Protein AF-A0A382PCG0-F1 (afdb_monomer_lite)

Foldseek 3Di:
DDQQDAQFDWDWDDDPNDIDTDRCCVQDDPVVVVCVVPVVPRDPSNVVSVVSNVVVCCVVCVVCVVVVVVVVVVVVD

pLDDT: mean 93.73, std 3.7, range [70.12, 97.5]

Structure (mmCIF, N/CA/C/O backbone):
data_AF-A0A382PCG0-F1
#
_entry.id   AF-A0A382PCG0-F1
#
loop_
_atom_site.group_PDB
_atom_site.id
_atom_site.type_symbol
_atom_site.label_atom_id
_atom_site.label_alt_id
_atom_site.label_comp_id
_atom_site.label_asym_id
_atom_site.label_entity_id
_atom_site.label_seq_id
_atom_site.pdbx_PDB_ins_code
_atom_site.Cartn_x
_atom_site.Cartn_y
_atom_site.Cartn_z
_atom_site.occupancy
_atom_site.B_iso_or_equiv
_atom_site.auth_seq_id
_atom_site.auth_comp_id
_atom_site.auth_asym_id
_atom_site.auth_atom_id
_atom_site.pdbx_PDB_model_num
ATOM 1 N N . MET A 1 1 ? -17.262 7.600 -2.666 1.00 83.00 1 MET A N 1
ATOM 2 C CA . MET A 1 1 ? -15.915 8.096 -3.042 1.00 83.00 1 MET A CA 1
ATOM 3 C C . MET A 1 1 ? -15.454 7.333 -4.281 1.00 83.00 1 MET A C 1
ATOM 5 O O . MET A 1 1 ? -15.858 6.186 -4.420 1.00 83.00 1 MET A O 1
ATOM 9 N N . LYS A 1 2 ? -14.704 7.941 -5.211 1.00 85.12 2 LYS A N 1
ATOM 10 C CA . LYS A 1 2 ? -14.196 7.209 -6.387 1.00 85.12 2 LYS A CA 1
ATOM 11 C C . LYS A 1 2 ? -13.076 6.263 -5.943 1.00 85.12 2 LYS A C 1
ATOM 13 O O . LYS A 1 2 ? -12.271 6.660 -5.108 1.00 85.12 2 LYS A O 1
ATOM 18 N N . ILE A 1 3 ? -13.052 5.048 -6.489 1.00 91.75 3 ILE A N 1
ATOM 19 C CA . ILE A 1 3 ? -11.976 4.080 -6.247 1.00 91.75 3 ILE A CA 1
ATOM 20 C C . ILE A 1 3 ? -10.682 4.673 -6.827 1.00 91.75 3 ILE A C 1
ATOM 22 O O . ILE A 1 3 ? -10.696 5.048 -8.010 1.00 91.75 3 ILE A O 1
ATOM 26 N N . PRO A 1 4 ? -9.605 4.815 -6.036 1.00 94.06 4 PRO A N 1
ATOM 27 C CA . PRO A 1 4 ? -8.317 5.258 -6.551 1.00 94.06 4 PRO A CA 1
ATOM 28 C C . PRO A 1 4 ? -7.833 4.316 -7.654 1.00 94.06 4 PRO A C 1
ATOM 30 O O . PRO A 1 4 ? -8.194 3.142 -7.718 1.00 94.06 4 PRO A O 1
ATOM 33 N N . GLN A 1 5 ? -7.082 4.852 -8.610 1.00 93.00 5 GLN A N 1
ATOM 34 C CA . GLN A 1 5 ? -6.586 4.081 -9.747 1.00 93.00 5 GLN A CA 1
ATOM 35 C C . GLN A 1 5 ? -5.116 4.397 -9.947 1.00 93.00 5 GLN A C 1
ATOM 37 O O . GLN A 1 5 ? -4.736 5.560 -10.094 1.00 93.00 5 GLN A O 1
ATOM 42 N N . LEU A 1 6 ? -4.299 3.351 -9.971 1.00 93.56 6 LEU A N 1
ATOM 43 C CA . LEU A 1 6 ? -2.878 3.472 -10.230 1.00 93.56 6 LEU A CA 1
ATOM 44 C C . LEU A 1 6 ? -2.610 3.457 -11.739 1.00 93.56 6 LEU A C 1
ATOM 46 O O . LEU A 1 6 ? -3.236 2.713 -12.494 1.00 93.56 6 LEU A O 1
ATOM 50 N N . GLU A 1 7 ? -1.655 4.276 -12.176 1.00 92.44 7 GLU A N 1
ATOM 51 C CA . GLU A 1 7 ? -1.184 4.303 -13.562 1.00 92.44 7 GLU A CA 1
ATOM 52 C C . GLU A 1 7 ? -0.651 2.919 -13.970 1.00 92.44 7 GLU A C 1
ATOM 54 O O . GLU A 1 7 ? 0.266 2.386 -13.340 1.00 92.44 7 GLU A O 1
ATOM 59 N N . LYS A 1 8 ? -1.218 2.346 -15.034 1.00 93.81 8 LYS A N 1
ATOM 60 C CA . LYS A 1 8 ? -0.705 1.117 -15.641 1.00 93.81 8 LYS A CA 1
ATOM 61 C C . LYS A 1 8 ? 0.553 1.429 -16.439 1.00 93.81 8 LYS A C 1
ATOM 63 O O . LYS A 1 8 ? 0.523 2.298 -17.312 1.00 93.81 8 LYS A O 1
ATOM 68 N N . LYS A 1 9 ? 1.636 0.712 -16.158 1.00 92.56 9 LYS A N 1
ATOM 69 C CA . LYS A 1 9 ? 2.850 0.708 -16.976 1.00 92.56 9 LYS A CA 1
ATOM 70 C C . LYS A 1 9 ? 3.291 -0.729 -17.169 1.00 92.56 9 LYS A C 1
ATOM 72 O O . LYS A 1 9 ? 3.858 -1.327 -16.263 1.00 92.56 9 LYS A O 1
ATOM 77 N N . SER A 1 10 ? 3.008 -1.247 -18.350 1.00 93.00 10 SER A N 1
ATOM 78 C CA . SER A 1 10 ? 3.281 -2.627 -18.709 1.00 93.00 10 SER A CA 1
ATOM 79 C C . SER A 1 10 ? 4.782 -2.887 -18.790 1.00 93.00 10 SER A C 1
ATOM 81 O O . SER A 1 10 ? 5.497 -2.264 -19.579 1.00 93.00 10 SER A O 1
ATOM 83 N N . GLU A 1 11 ? 5.259 -3.813 -17.965 1.00 92.88 11 GLU A N 1
ATOM 84 C CA . GLU A 1 11 ? 6.621 -4.333 -17.998 1.00 92.88 11 GLU A CA 1
ATOM 85 C C . GLU A 1 11 ? 6.583 -5.832 -18.303 1.00 92.88 11 GLU A C 1
ATOM 87 O O . GLU A 1 11 ? 5.905 -6.602 -17.622 1.00 92.88 11 GLU A O 1
ATOM 92 N N . LEU A 1 12 ? 7.323 -6.269 -19.325 1.00 94.06 12 LEU A N 1
ATOM 93 C CA . LEU A 1 12 ? 7.452 -7.688 -19.640 1.00 94.06 12 LEU A CA 1
ATOM 94 C C . LEU A 1 12 ? 8.569 -8.297 -18.792 1.00 94.06 12 LEU A C 1
ATOM 96 O O . LEU A 1 12 ? 9.746 -7.981 -18.973 1.00 94.06 12 LEU A O 1
ATOM 100 N N . LYS A 1 13 ? 8.209 -9.211 -17.896 1.00 91.75 13 LYS A N 1
ATOM 101 C CA . LYS A 1 13 ? 9.161 -9.981 -17.091 1.00 91.75 13 LYS A CA 1
ATOM 102 C C . LYS A 1 13 ? 9.317 -11.374 -17.674 1.00 91.75 13 LYS A C 1
ATOM 104 O O . LYS A 1 13 ? 8.382 -11.927 -18.242 1.00 91.75 13 LYS A O 1
ATOM 109 N N . THR A 1 14 ? 10.516 -11.939 -17.556 1.00 94.00 14 THR A N 1
ATOM 110 C CA . THR A 1 14 ? 10.802 -13.309 -17.996 1.00 94.00 14 THR A CA 1
ATOM 111 C C . THR A 1 14 ? 11.618 -14.035 -16.938 1.00 94.00 14 THR A C 1
ATOM 113 O O . THR A 1 14 ? 12.645 -13.531 -16.488 1.00 94.00 14 THR A O 1
ATOM 116 N N . CYS A 1 15 ? 11.178 -15.228 -16.550 1.00 93.94 15 CYS A N 1
ATOM 117 C CA . CYS A 1 15 ? 11.887 -16.101 -15.622 1.00 93.94 15 CYS A CA 1
ATOM 118 C C . CYS A 1 15 ? 11.691 -17.556 -16.050 1.00 93.94 15 CYS A C 1
ATOM 120 O O . CYS A 1 15 ? 10.574 -17.953 -16.366 1.00 93.94 15 CYS A O 1
ATOM 122 N N . HIS A 1 16 ? 12.770 -18.345 -16.092 1.00 94.12 16 HIS A N 1
ATOM 123 C CA . HIS A 1 16 ? 12.732 -19.756 -16.506 1.00 94.12 16 HIS A CA 1
ATOM 124 C C . HIS A 1 16 ? 11.943 -20.004 -17.809 1.00 94.12 16 HIS A C 1
ATOM 126 O O . HIS A 1 16 ? 11.104 -20.896 -17.874 1.00 94.12 16 HIS A O 1
ATOM 132 N N . ASN A 1 17 ? 12.196 -19.186 -18.841 1.00 94.19 17 ASN A N 1
ATOM 133 C CA . ASN A 1 17 ? 11.531 -19.248 -20.154 1.00 94.19 17 ASN A CA 1
ATOM 134 C C . ASN A 1 17 ? 10.010 -18.984 -20.137 1.00 94.19 17 ASN A C 1
ATOM 136 O O . ASN A 1 17 ? 9.357 -19.155 -21.164 1.00 94.19 17 ASN A O 1
ATOM 140 N N . ILE A 1 18 ? 9.454 -18.529 -19.011 1.00 94.62 18 ILE A N 1
ATOM 141 C CA . ILE A 1 18 ? 8.073 -18.062 -18.887 1.00 94.62 18 ILE A CA 1
ATOM 142 C C . ILE A 1 18 ? 8.094 -16.536 -18.877 1.00 94.62 18 ILE A C 1
ATOM 144 O O . ILE A 1 18 ? 8.813 -15.934 -18.077 1.00 94.62 18 ILE A O 1
ATOM 148 N N . SER A 1 19 ? 7.301 -15.918 -19.751 1.00 95.31 19 SER A N 1
ATOM 149 C CA . SER A 1 19 ? 7.138 -14.465 -19.818 1.00 95.31 19 SER A CA 1
ATOM 150 C C . SER A 1 19 ? 5.735 -14.058 -19.379 1.00 95.31 19 SER A C 1
ATOM 152 O O . SER A 1 19 ? 4.762 -14.727 -19.724 1.00 95.31 19 SER A O 1
ATOM 154 N N . TRP A 1 20 ? 5.628 -12.961 -18.632 1.00 95.06 20 TRP A N 1
ATOM 155 C CA . TRP A 1 20 ? 4.350 -12.365 -18.241 1.00 95.06 20 TRP A CA 1
ATOM 156 C C . TRP A 1 20 ? 4.442 -10.840 -18.215 1.00 95.06 20 TRP A C 1
ATOM 158 O O . TRP A 1 20 ? 5.514 -10.264 -18.017 1.00 95.06 20 TRP A O 1
ATOM 168 N N . GLU A 1 21 ? 3.300 -10.198 -18.435 1.00 96.00 21 GLU A N 1
ATOM 169 C CA . GLU A 1 21 ? 3.138 -8.749 -18.378 1.00 96.00 21 GLU A CA 1
ATOM 170 C C . GLU A 1 21 ? 2.742 -8.331 -16.958 1.00 96.00 21 GLU A C 1
ATOM 172 O O . GLU A 1 21 ? 1.847 -8.919 -16.347 1.00 96.00 21 GLU A O 1
ATOM 177 N N . ASP A 1 22 ? 3.437 -7.336 -16.419 1.00 94.81 22 ASP A N 1
ATOM 178 C CA . ASP A 1 22 ? 3.192 -6.765 -15.100 1.00 94.81 22 ASP A CA 1
ATOM 179 C C . ASP A 1 22 ? 2.954 -5.257 -15.250 1.00 94.81 22 ASP A C 1
ATOM 181 O O . ASP A 1 22 ? 3.886 -4.483 -15.452 1.00 94.81 22 ASP A O 1
ATOM 185 N N . ASP A 1 23 ? 1.686 -4.844 -15.175 1.00 95.94 23 ASP A N 1
ATOM 186 C CA . ASP A 1 23 ? 1.254 -3.443 -15.311 1.00 95.94 23 ASP A CA 1
ATOM 187 C C . ASP A 1 23 ? 1.677 -2.550 -14.125 1.00 95.94 23 ASP A C 1
ATOM 189 O O . ASP A 1 23 ? 1.558 -1.321 -14.197 1.00 95.94 23 ASP A O 1
ATOM 193 N N . TYR A 1 24 ? 2.107 -3.143 -13.007 1.00 95.06 24 TYR A N 1
ATOM 194 C CA . TYR A 1 24 ? 2.269 -2.442 -11.727 1.00 95.06 24 TYR A CA 1
ATOM 195 C C . TYR A 1 24 ? 3.631 -2.673 -11.069 1.00 95.06 24 TYR A C 1
ATOM 197 O O . TYR A 1 24 ? 3.890 -2.157 -9.979 1.00 95.06 24 TYR A O 1
ATOM 205 N N . SER A 1 25 ? 4.532 -3.381 -11.746 1.00 92.31 25 SER A N 1
ATOM 206 C CA . SER A 1 25 ? 5.906 -3.642 -11.312 1.00 92.31 25 SER A CA 1
ATOM 207 C C . SER A 1 25 ? 6.654 -2.379 -10.892 1.00 92.31 25 SER A C 1
ATOM 209 O O . SER A 1 25 ? 7.418 -2.408 -9.930 1.00 92.31 25 SER A O 1
ATOM 211 N N . TRP A 1 26 ? 6.404 -1.265 -11.582 1.00 90.81 26 TRP A N 1
ATOM 212 C CA . TRP A 1 26 ? 7.088 0.015 -11.402 1.00 90.81 26 TRP A CA 1
ATOM 213 C C . TRP A 1 26 ? 6.863 0.657 -10.026 1.00 90.81 26 TRP A C 1
ATOM 215 O O . TRP A 1 26 ? 7.602 1.566 -9.644 1.00 90.81 26 TRP A O 1
ATOM 225 N N . VAL A 1 27 ? 5.851 0.205 -9.278 1.00 92.69 27 VAL A N 1
ATOM 226 C CA . VAL A 1 27 ? 5.642 0.598 -7.876 1.00 92.69 27 VAL A CA 1
ATOM 227 C C . VAL A 1 27 ? 6.790 0.102 -7.002 1.00 92.69 27 VAL A C 1
ATOM 229 O O . VAL A 1 27 ? 7.151 0.746 -6.016 1.00 92.69 27 VAL A O 1
ATOM 232 N N . HIS A 1 28 ? 7.377 -1.040 -7.363 1.00 90.75 28 HIS A N 1
ATOM 233 C CA . HIS A 1 28 ? 8.502 -1.611 -6.650 1.00 90.75 28 HIS A CA 1
ATOM 234 C C . HIS A 1 28 ? 9.778 -0.813 -6.942 1.00 90.75 28 HIS A C 1
ATOM 236 O O . HIS A 1 28 ? 10.372 -0.908 -8.015 1.00 90.75 28 HIS A O 1
ATOM 242 N N . GLN A 1 29 ? 10.216 -0.021 -5.965 1.00 90.31 29 GLN A N 1
ATOM 243 C CA . GLN A 1 29 ? 11.468 0.723 -6.055 1.00 90.31 29 GLN A CA 1
ATOM 244 C C . GLN A 1 29 ? 12.658 -0.151 -5.645 1.00 90.31 29 GLN A C 1
ATOM 246 O O . GLN A 1 29 ? 12.609 -0.833 -4.625 1.00 90.31 29 GLN A O 1
ATOM 251 N N . SER A 1 30 ? 13.770 -0.068 -6.377 1.00 91.44 30 SER A N 1
ATOM 252 C CA . SER A 1 30 ? 15.001 -0.809 -6.055 1.00 91.44 30 SER A CA 1
ATOM 253 C C . SER A 1 30 ? 15.580 -0.465 -4.675 1.00 91.44 30 SER A C 1
ATOM 255 O O . SER A 1 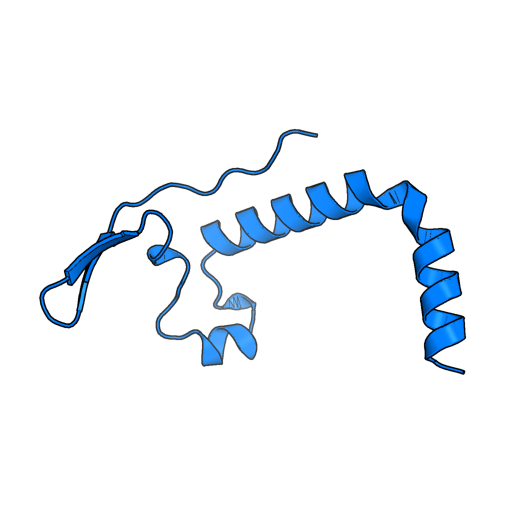30 ? 16.202 -1.308 -4.035 1.00 91.44 30 SER A O 1
ATOM 257 N N . ASN A 1 31 ? 15.334 0.749 -4.176 1.00 91.94 31 ASN A N 1
ATOM 258 C CA . ASN A 1 31 ? 15.734 1.213 -2.847 1.00 91.94 31 ASN A CA 1
ATOM 259 C C . ASN A 1 31 ? 14.662 0.967 -1.766 1.00 91.94 31 ASN A C 1
ATOM 261 O O . ASN A 1 31 ? 14.557 1.744 -0.816 1.00 91.94 31 ASN A O 1
ATOM 265 N N . ILE A 1 32 ? 13.855 -0.095 -1.884 1.00 90.75 32 ILE A N 1
ATOM 266 C CA . ILE A 1 32 ? 12.707 -0.339 -0.992 1.00 90.75 32 ILE A CA 1
ATOM 267 C C . ILE A 1 32 ? 13.078 -0.345 0.498 1.00 90.75 32 ILE A C 1
ATOM 269 O O . ILE A 1 32 ? 12.340 0.195 1.315 1.00 90.75 32 ILE A O 1
ATOM 273 N N . LEU A 1 33 ? 14.247 -0.877 0.866 1.00 94.06 33 LEU A N 1
ATOM 274 C CA . LEU A 1 33 ? 14.705 -0.896 2.261 1.00 94.06 33 LEU A CA 1
ATOM 275 C C . LEU A 1 33 ? 14.906 0.514 2.831 1.00 94.06 33 LEU A C 1
ATOM 277 O O . LEU A 1 33 ? 14.601 0.759 3.998 1.00 94.06 33 LEU A O 1
ATOM 281 N N . ASP A 1 34 ? 15.382 1.451 2.011 1.00 94.38 34 ASP A N 1
ATOM 282 C CA . ASP A 1 34 ? 15.535 2.846 2.415 1.00 94.38 34 ASP A CA 1
ATOM 283 C C . ASP A 1 34 ? 14.189 3.553 2.516 1.00 94.38 34 ASP A C 1
ATOM 285 O O . ASP A 1 34 ? 14.012 4.374 3.409 1.00 94.38 34 ASP A O 1
ATOM 289 N N . VAL A 1 35 ? 13.244 3.221 1.634 1.00 92.56 35 VAL A N 1
ATOM 290 C CA . VAL A 1 35 ? 11.871 3.746 1.672 1.00 92.56 35 VAL A CA 1
ATOM 291 C C . VAL A 1 35 ? 11.133 3.281 2.930 1.00 92.56 35 VAL A C 1
ATOM 293 O O . VAL A 1 35 ? 10.404 4.059 3.540 1.00 92.56 35 VAL A O 1
ATOM 296 N N . LEU A 1 36 ? 11.347 2.033 3.359 1.00 90.62 36 LEU A N 1
ATOM 297 C CA . LEU A 1 36 ? 10.771 1.503 4.599 1.00 90.62 36 LEU A CA 1
ATOM 298 C C . LEU A 1 36 ? 11.319 2.205 5.848 1.00 90.62 36 LEU A C 1
ATOM 300 O O . LEU A 1 36 ? 10.599 2.357 6.831 1.00 90.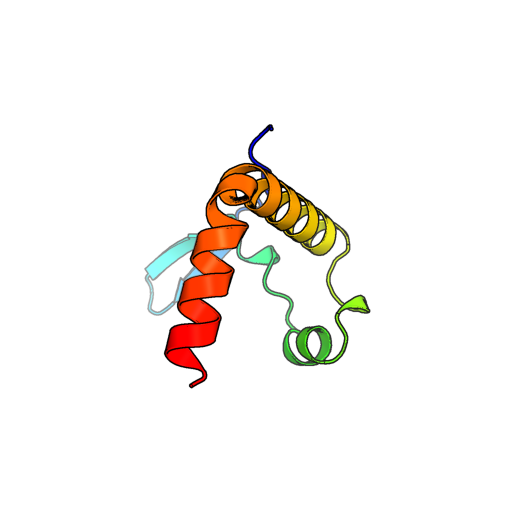62 36 LEU A O 1
ATOM 304 N N . ARG A 1 37 ? 12.586 2.636 5.817 1.00 94.69 37 ARG A N 1
ATOM 305 C CA . ARG A 1 37 ? 13.199 3.429 6.897 1.00 94.69 37 ARG A CA 1
ATOM 306 C C . ARG A 1 37 ? 12.767 4.890 6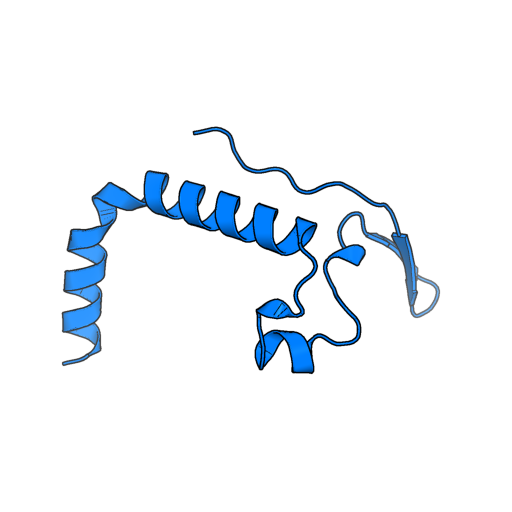.853 1.00 94.69 37 ARG A C 1
ATOM 308 O O . ARG A 1 37 ? 12.554 5.500 7.893 1.00 94.69 37 ARG A O 1
ATOM 315 N N . ASP A 1 38 ? 12.673 5.442 5.652 1.00 93.75 38 ASP A N 1
ATOM 316 C CA . ASP A 1 38 ? 12.349 6.834 5.393 1.00 93.75 38 ASP A CA 1
ATOM 317 C C . ASP A 1 38 ? 11.329 6.929 4.258 1.00 93.75 38 ASP A C 1
ATOM 319 O O . ASP A 1 38 ? 11.660 6.913 3.067 1.00 93.75 38 ASP A O 1
ATOM 323 N N . SER A 1 39 ? 10.065 7.085 4.655 1.00 90.19 39 SER A N 1
ATOM 324 C CA . SER A 1 39 ? 8.945 7.173 3.720 1.00 90.19 39 SER A CA 1
ATOM 325 C C . SER A 1 39 ? 9.086 8.327 2.724 1.00 90.19 39 SER A C 1
ATOM 327 O O . SER A 1 39 ? 8.474 8.275 1.654 1.00 90.19 39 SER A O 1
ATOM 329 N N . SER A 1 40 ? 9.871 9.374 3.023 1.00 91.38 40 SER A N 1
ATOM 330 C CA . SER A 1 40 ? 10.067 10.528 2.129 1.00 91.38 40 SER A CA 1
ATOM 331 C C . SER A 1 40 ? 10.719 10.148 0.796 1.00 91.38 40 SER A C 1
ATOM 333 O O . SER A 1 40 ? 10.490 10.818 -0.208 1.00 91.38 40 SER A O 1
ATOM 335 N N . LYS A 1 41 ? 11.442 9.022 0.760 1.00 93.31 41 LYS A N 1
ATOM 336 C CA . LYS A 1 41 ? 12.091 8.472 -0.440 1.00 93.31 41 LYS A CA 1
ATOM 337 C C . LYS A 1 41 ? 11.132 7.728 -1.377 1.00 93.31 41 LYS A C 1
ATOM 339 O O . LYS A 1 41 ? 11.541 7.294 -2.458 1.00 93.31 41 LYS A O 1
ATOM 344 N N . LEU A 1 42 ? 9.876 7.543 -0.965 1.00 93.69 42 LEU A N 1
ATOM 345 C CA . LEU A 1 42 ? 8.835 6.954 -1.800 1.00 93.69 42 LEU A CA 1
ATOM 346 C C . LEU A 1 42 ? 8.531 7.875 -2.988 1.00 93.69 42 LEU A C 1
ATOM 348 O O . LEU A 1 42 ? 8.386 9.088 -2.823 1.00 93.69 42 LEU A O 1
ATOM 352 N N . LEU A 1 43 ? 8.376 7.301 -4.181 1.00 93.69 43 LEU A N 1
ATOM 353 C CA . LEU A 1 43 ? 8.005 8.062 -5.373 1.00 93.69 43 LEU A CA 1
ATOM 354 C C . LEU A 1 43 ? 6.708 8.860 -5.126 1.00 93.69 43 LEU A C 1
ATOM 356 O O . LEU A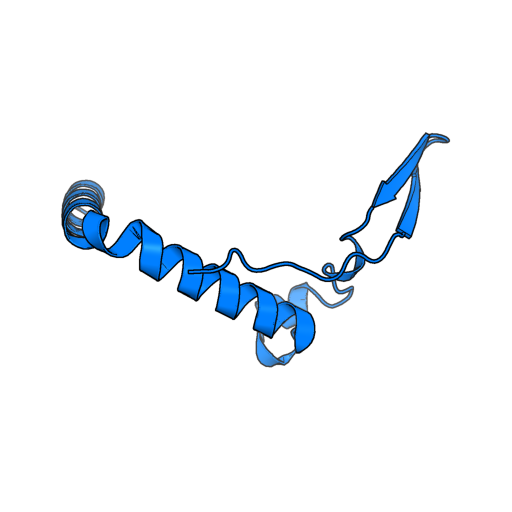 1 43 ? 5.703 8.264 -4.731 1.00 93.69 43 LEU A O 1
ATOM 360 N N . PRO A 1 44 ? 6.664 10.174 -5.431 1.00 93.19 44 PRO A N 1
ATOM 361 C CA . PRO A 1 44 ? 5.497 11.013 -5.144 1.00 93.19 44 PRO A CA 1
ATOM 362 C C . PRO A 1 44 ? 4.183 10.493 -5.743 1.00 93.19 44 PRO A C 1
ATOM 364 O O . PRO A 1 44 ? 3.133 10.590 -5.116 1.00 93.19 44 PRO A O 1
ATOM 367 N N . LYS A 1 45 ? 4.238 9.893 -6.942 1.00 91.94 45 LYS A N 1
ATOM 368 C CA . LYS A 1 45 ? 3.070 9.268 -7.586 1.00 91.94 45 LYS A CA 1
ATOM 369 C C . LYS A 1 45 ? 2.536 8.071 -6.793 1.00 91.94 45 LYS A C 1
ATOM 371 O O . LYS A 1 45 ? 1.329 7.958 -6.615 1.00 91.94 45 LYS A O 1
ATOM 376 N N . VAL A 1 46 ? 3.431 7.202 -6.319 1.00 93.12 46 VAL A N 1
ATOM 377 C CA . VAL A 1 46 ? 3.067 6.026 -5.515 1.00 93.12 46 VAL A CA 1
ATOM 378 C C . VAL A 1 46 ? 2.514 6.476 -4.168 1.00 93.12 46 VAL A C 1
ATOM 380 O O . VAL A 1 46 ? 1.453 6.015 -3.763 1.00 93.12 46 VAL A O 1
ATOM 383 N N . ARG A 1 47 ? 3.175 7.441 -3.515 1.00 94.06 47 ARG A N 1
ATOM 384 C CA . ARG A 1 47 ? 2.699 8.053 -2.268 1.00 94.06 47 ARG A CA 1
ATOM 385 C C . ARG A 1 47 ? 1.269 8.568 -2.401 1.00 94.06 47 ARG A C 1
ATOM 387 O O . ARG A 1 47 ? 0.422 8.193 -1.601 1.00 94.06 47 ARG A O 1
ATOM 394 N N . LYS A 1 48 ? 1.003 9.379 -3.428 1.00 9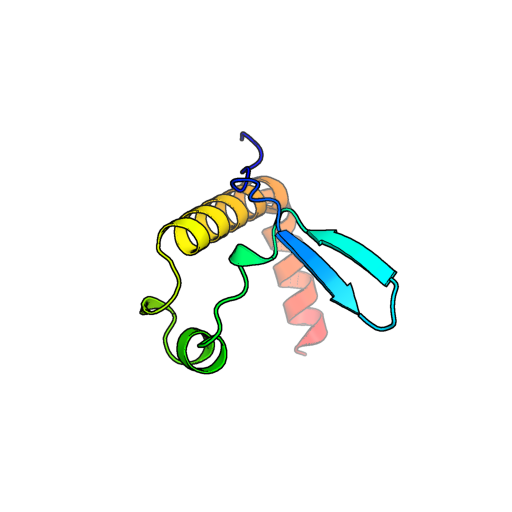4.62 48 LYS A N 1
ATOM 395 C CA . LYS A 1 48 ? -0.327 9.941 -3.675 1.00 94.62 48 LYS A CA 1
ATOM 396 C C . LYS A 1 48 ? -1.387 8.845 -3.815 1.00 94.62 48 LYS A C 1
ATOM 398 O O . LYS A 1 48 ? -2.441 8.947 -3.205 1.00 94.62 48 LYS A O 1
ATOM 403 N N . TYR A 1 49 ? -1.094 7.791 -4.576 1.00 95.12 49 TYR A N 1
ATOM 404 C CA . TYR A 1 49 ? -2.015 6.664 -4.727 1.00 95.12 49 TYR A CA 1
ATOM 405 C C . TYR A 1 49 ? -2.293 5.956 -3.391 1.00 95.12 49 TYR A C 1
ATOM 407 O O . TYR A 1 49 ? -3.447 5.694 -3.069 1.00 95.12 49 TYR A O 1
ATOM 415 N N . LEU A 1 50 ? -1.262 5.704 -2.576 1.00 94.38 50 LEU A N 1
ATOM 416 C CA . LEU A 1 50 ? -1.434 5.093 -1.252 1.00 94.38 50 LEU A CA 1
ATOM 417 C C . LEU A 1 50 ? -2.250 5.980 -0.298 1.00 94.38 50 LEU A C 1
ATOM 419 O O . LEU A 1 50 ? -3.059 5.475 0.474 1.00 94.38 50 LEU A O 1
ATOM 423 N N . GLU A 1 51 ? -2.060 7.298 -0.345 1.00 95.19 51 GLU A N 1
ATOM 424 C CA . GLU A 1 51 ? -2.848 8.250 0.446 1.00 95.19 51 GLU A CA 1
ATOM 425 C C . GLU A 1 51 ? -4.323 8.269 0.007 1.00 95.19 51 GLU A C 1
ATOM 427 O O . GLU A 1 51 ? -5.217 8.284 0.855 1.00 95.19 51 GLU A O 1
ATOM 432 N N . GLU A 1 52 ? -4.590 8.202 -1.300 1.00 95.88 52 GLU A N 1
ATOM 433 C CA . GLU A 1 52 ? -5.945 8.078 -1.848 1.00 95.88 52 GLU A CA 1
ATOM 434 C C . GLU A 1 52 ? -6.614 6.753 -1.433 1.00 95.88 52 GLU A C 1
ATOM 436 O O . GLU A 1 52 ? -7.781 6.763 -1.034 1.00 95.88 52 GLU A O 1
ATOM 441 N N . GLU A 1 53 ? -5.882 5.634 -1.456 1.00 96.62 53 GLU A N 1
ATOM 442 C CA . GLU A 1 53 ? -6.339 4.314 -0.982 1.00 96.62 53 GLU A CA 1
ATOM 443 C C . GLU A 1 53 ? -6.634 4.300 0.523 1.00 96.62 53 GLU A C 1
ATOM 445 O O . GLU A 1 53 ? -7.676 3.797 0.957 1.00 96.62 53 GLU A O 1
ATOM 450 N N . ASN A 1 54 ? -5.776 4.925 1.334 1.00 96.12 54 ASN A N 1
ATOM 451 C CA . ASN A 1 54 ? -6.009 5.073 2.770 1.00 96.12 54 ASN A CA 1
ATOM 452 C C . ASN A 1 54 ? -7.276 5.891 3.048 1.00 96.12 54 ASN A C 1
ATOM 454 O O . ASN A 1 54 ? -8.095 5.499 3.878 1.00 96.12 54 ASN A O 1
ATOM 458 N N . ALA A 1 55 ? -7.476 7.001 2.332 1.00 96.56 55 ALA A N 1
ATOM 459 C CA . ALA A 1 55 ? -8.670 7.829 2.481 1.00 96.56 55 ALA A CA 1
ATOM 460 C C . ALA A 1 55 ? -9.942 7.102 2.009 1.00 96.56 55 ALA A C 1
ATOM 462 O O . ALA A 1 55 ? -10.993 7.208 2.646 1.00 96.56 55 ALA A O 1
ATOM 463 N N . TYR A 1 56 ? -9.848 6.330 0.921 1.00 96.75 56 TYR A N 1
ATOM 464 C CA . TYR A 1 56 ? -10.936 5.474 0.451 1.00 96.75 56 TYR A CA 1
ATOM 465 C C . TYR A 1 56 ? -11.315 4.431 1.508 1.00 96.75 56 TYR A C 1
ATOM 467 O O . TYR A 1 56 ? -12.498 4.274 1.819 1.00 96.75 56 TYR A O 1
ATOM 475 N N . THR A 1 57 ? -10.320 3.768 2.096 1.00 96.06 57 THR A N 1
ATOM 476 C CA . THR A 1 57 ? -10.503 2.761 3.147 1.00 96.06 57 THR A CA 1
ATOM 477 C C . THR A 1 57 ? -11.126 3.371 4.400 1.00 96.06 57 THR A C 1
ATOM 479 O O . THR A 1 57 ? -12.131 2.862 4.891 1.00 96.06 57 THR A O 1
ATOM 482 N N . GLU A 1 58 ? -10.601 4.502 4.877 1.00 95.50 58 GLU A N 1
ATOM 483 C CA . GLU A 1 58 ? -11.131 5.218 6.043 1.00 95.50 58 GLU A CA 1
ATOM 484 C C . GLU A 1 58 ? -12.598 5.613 5.841 1.00 95.50 58 GLU A C 1
ATOM 486 O O . GLU A 1 58 ? -13.423 5.450 6.738 1.00 95.50 58 GLU A O 1
ATOM 491 N N . HIS A 1 59 ? -12.953 6.078 4.640 1.00 95.50 59 HIS A N 1
ATOM 492 C CA . HIS A 1 59 ? -14.325 6.451 4.318 1.00 95.50 59 HIS A CA 1
ATOM 493 C C . HIS A 1 59 ? -15.293 5.261 4.343 1.00 95.50 59 HIS A C 1
ATOM 495 O O . HIS A 1 59 ? -16.414 5.405 4.837 1.00 95.50 59 HIS A O 1
ATOM 501 N N . HIS A 1 60 ? -14.886 4.111 3.797 1.00 95.62 60 HIS A N 1
ATOM 502 C CA . HIS A 1 60 ? -15.747 2.928 3.696 1.00 95.62 60 HIS A CA 1
ATOM 503 C C . HIS A 1 60 ? -15.801 2.105 4.983 1.00 95.62 60 HIS A C 1
ATOM 505 O O . HIS A 1 60 ? -16.797 1.431 5.201 1.00 95.62 60 HIS A O 1
ATOM 511 N N . LEU A 1 61 ? -14.774 2.176 5.834 1.00 96.19 61 LEU A N 1
ATOM 512 C CA . LEU A 1 61 ? -14.724 1.460 7.114 1.00 96.19 61 LEU A CA 1
ATOM 513 C C . LEU A 1 61 ? -15.091 2.333 8.322 1.00 96.19 61 LEU A C 1
ATOM 515 O O . LEU A 1 61 ? -14.966 1.881 9.462 1.00 96.19 61 LEU A O 1
ATOM 519 N N . LYS A 1 62 ? -15.528 3.579 8.107 1.00 96.38 62 LYS A N 1
ATOM 520 C CA . LYS A 1 62 ? -15.821 4.549 9.178 1.00 96.38 62 LYS A CA 1
ATOM 521 C C . LYS A 1 62 ? -16.814 4.039 10.230 1.00 96.38 62 LYS A C 1
ATOM 523 O O . LYS A 1 62 ? -16.683 4.357 11.405 1.00 96.38 62 LYS A O 1
ATOM 528 N N . ASP A 1 63 ? -17.804 3.261 9.812 1.00 96.94 63 ASP A N 1
ATOM 529 C CA . ASP A 1 63 ? -18.865 2.694 10.648 1.00 96.94 63 ASP A CA 1
ATOM 530 C C . ASP A 1 63 ? -18.372 1.512 11.491 1.00 96.94 63 ASP A C 1
ATOM 532 O O . ASP A 1 63 ? -18.913 1.228 12.556 1.00 96.94 63 ASP A O 1
ATOM 536 N N . THR A 1 64 ? -17.286 0.865 11.069 1.00 97.12 64 THR A N 1
ATOM 537 C CA . THR A 1 64 ? -16.683 -0.260 11.794 1.00 97.12 64 THR A CA 1
ATOM 538 C C . THR A 1 64 ? -15.743 0.166 12.926 1.00 97.12 64 THR A C 1
ATOM 540 O O . THR A 1 64 ? -15.262 -0.692 13.665 1.00 97.12 64 THR A O 1
ATOM 543 N N . LYS A 1 65 ? -15.476 1.467 13.115 1.00 96.56 65 LYS A N 1
ATOM 544 C CA . LYS A 1 65 ? -14.481 1.968 14.086 1.00 96.56 65 LYS A CA 1
ATOM 545 C C . LYS A 1 65 ? -14.751 1.540 15.528 1.00 96.56 65 LYS A C 1
ATOM 547 O O . LYS A 1 65 ? -13.816 1.174 16.238 1.00 96.56 65 LYS A O 1
ATOM 552 N N . GLU A 1 66 ? -16.011 1.542 15.960 1.00 96.38 66 GLU A N 1
ATOM 553 C CA . GLU A 1 66 ? -16.374 1.091 17.310 1.00 96.38 66 GLU A CA 1
ATOM 554 C C . GLU A 1 66 ? -16.127 -0.411 17.492 1.00 96.38 66 GLU A C 1
ATOM 556 O O . GLU A 1 66 ? -15.554 -0.831 18.499 1.00 96.38 66 GLU A O 1
ATOM 561 N N . ALA A 1 67 ? -16.487 -1.217 16.488 1.00 97.25 67 ALA A N 1
ATOM 562 C CA . ALA A 1 67 ? -16.250 -2.657 16.499 1.00 97.25 67 ALA A CA 1
ATOM 563 C C . ALA A 1 67 ? -14.748 -2.984 16.489 1.00 97.25 67 ALA A C 1
ATOM 565 O O . ALA A 1 67 ? -14.304 -3.822 17.270 1.00 97.25 67 ALA A O 1
ATOM 566 N N . GLN A 1 68 ? -13.953 -2.282 15.672 1.00 96.62 68 GLN A N 1
ATOM 567 C CA . GLN A 1 68 ? -12.492 -2.414 15.650 1.00 96.62 68 GLN A CA 1
ATOM 568 C C . GLN A 1 68 ? -11.880 -2.128 17.025 1.00 96.62 68 GLN A C 1
ATOM 570 O O . GLN A 1 68 ? -11.024 -2.882 17.479 1.00 96.62 68 GLN A O 1
ATOM 575 N N . LYS A 1 69 ? -12.340 -1.069 17.705 1.00 96.25 69 LYS A N 1
ATOM 576 C CA . LYS A 1 69 ? -11.864 -0.719 19.047 1.00 96.25 69 LYS A CA 1
ATOM 577 C C . LYS A 1 69 ? -12.194 -1.810 20.064 1.00 96.25 69 LYS A C 1
ATOM 579 O O . LYS A 1 69 ? -11.310 -2.234 20.798 1.00 96.25 69 LYS A O 1
ATOM 584 N N . LYS A 1 70 ? -13.437 -2.296 20.065 1.00 97.50 70 LYS A N 1
ATOM 585 C CA . LYS A 1 70 ? -13.864 -3.375 20.964 1.00 97.50 70 LYS A CA 1
ATOM 586 C C . LYS A 1 70 ? -13.027 -4.643 20.760 1.00 97.50 70 LYS A C 1
ATOM 588 O O . LYS A 1 70 ? -12.515 -5.192 21.727 1.00 97.50 70 LYS A O 1
ATOM 593 N N . LEU A 1 71 ? -12.833 -5.057 19.506 1.00 97.31 71 LEU A N 1
ATOM 594 C CA . LEU A 1 71 ? -11.996 -6.212 19.165 1.00 97.31 71 LEU A CA 1
ATOM 595 C C . LEU A 1 71 ? -10.536 -6.008 19.586 1.00 97.31 71 LEU A C 1
ATOM 597 O O . LEU A 1 71 ? -9.895 -6.940 20.058 1.00 97.31 71 LEU A O 1
ATOM 601 N N . PHE A 1 72 ? -10.001 -4.796 19.430 1.00 97.00 72 PHE A N 1
ATOM 602 C CA . PHE A 1 72 ? -8.640 -4.486 19.858 1.00 97.00 72 PHE A CA 1
ATOM 603 C C . PHE A 1 72 ? -8.469 -4.618 21.377 1.00 97.00 72 PHE A C 1
ATOM 605 O O . PHE A 1 72 ? -7.488 -5.216 21.818 1.00 97.00 72 PHE A O 1
ATOM 612 N N . ASP A 1 73 ? -9.422 -4.112 22.163 1.00 96.81 73 ASP A N 1
ATOM 613 C CA . ASP A 1 73 ? -9.404 -4.230 23.626 1.00 96.81 73 ASP A CA 1
ATOM 614 C C . ASP A 1 73 ? -9.514 -5.704 24.067 1.00 96.81 73 ASP A C 1
ATOM 616 O O . ASP A 1 73 ? -8.762 -6.142 24.934 1.00 96.81 73 ASP A O 1
ATOM 620 N N . GLU A 1 74 ? -10.365 -6.499 23.407 1.00 96.69 74 GLU A N 1
ATOM 621 C CA . GLU A 1 74 ? -10.492 -7.946 23.656 1.00 96.69 74 GLU A CA 1
ATOM 622 C C . GLU A 1 74 ? -9.194 -8.723 23.369 1.00 96.69 74 GLU A C 1
ATOM 624 O O . GLU A 1 74 ? -8.851 -9.647 24.105 1.00 96.69 74 GLU A O 1
ATOM 629 N N . ILE A 1 75 ? -8.460 -8.361 22.310 1.00 95.88 75 ILE A N 1
ATOM 630 C CA . ILE A 1 75 ? -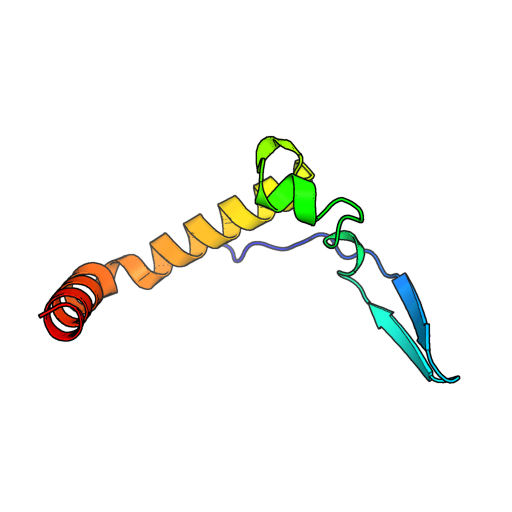7.200 -9.025 21.929 1.00 95.88 75 ILE A CA 1
ATOM 631 C C . ILE A 1 75 ? -6.047 -8.608 22.844 1.00 95.88 75 ILE A C 1
ATOM 633 O O . ILE A 1 75 ? -5.160 -9.413 23.134 1.00 95.88 75 ILE A O 1
ATOM 637 N N . LYS A 1 76 ? -6.020 -7.339 23.257 1.00 92.94 76 LYS A N 1
ATOM 638 C CA . LYS A 1 76 ? -4.931 -6.790 24.064 1.00 92.94 76 LYS A CA 1
ATOM 639 C C . LYS A 1 76 ? -4.951 -7.313 25.507 1.00 92.94 76 LYS A C 1
ATOM 641 O O . LYS A 1 76 ? -3.866 -7.497 26.063 1.00 92.94 76 LYS A O 1
ATOM 646 N N . GLY A 1 77 ? -6.140 -7.578 26.060 1.00 70.12 77 GLY A N 1
ATOM 647 C CA . GLY A 1 77 ? -6.338 -7.951 27.466 1.00 70.12 77 GLY A CA 1
ATOM 648 C C . GLY A 1 77 ? -6.466 -6.741 28.379 1.00 70.12 77 GLY A C 1
ATOM 649 O O . GLY A 1 77 ? -5.517 -5.924 28.424 1.00 70.12 77 GLY A O 1
#

Organism: NCBI:txid408172

Sequence (77 aa):
MKIPQLEKKSELKTCHNISWEDDYSWVHQSNILDVLRDSSKLLPKVRKYLEEENAYTEHHLKDTKEAQKKLFDEIKG

InterPro domains:
  IPR004106 Peptidase S9, N-terminal domain superfamily [SSF50993] (2-77)
  IPR023302 Peptidase S9A, N-terminal domain [PF02897] (4-76)
  IPR029058 Alpha/Beta hydrolase fold [G3DSA:3.40.50.1820] (2-77)

Secondary structure (DSSP, 8-state):
-PPP-PPP--EEEEETTEEEEESSGGGS-TTHHHHHH-GGGS-HHHHHHHHHHHHHHHHHSGGGHHHHHHHHHHHH-

Radius of gyration: 17.81 Å; chains: 1; bounding box: 35×31×48 Å